Protein AF-A0A1B7NQ14-F1 (afdb_monomer)

Radius of gyration: 21.67 Å; Cα contacts (8 Å, |Δi|>4): 66; chains: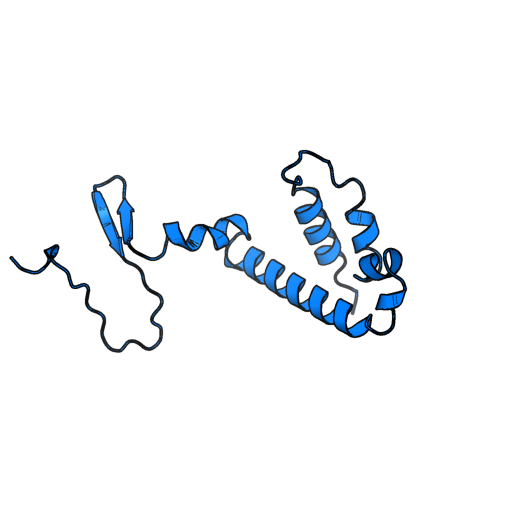 1; bounding box: 39×38×66 Å

Mean predicted aligned error: 12.1 Å

Nearest PDB structures (foldseek):
  3amk-assembly1_A  TM=9.337E-01  e=5.813E-03  Oryza sativa Japonica Group
  3vu2-assembly2_B  TM=9.488E-01  e=1.026E-02  Oryza sativa Japonica Group
  3aml-assembly1_A  TM=9.603E-01  e=1.026E-02  Oryza sativa Japonica Group

Organism: NCBI:txid1955775

Structure (mmCIF, N/CA/C/O backbone):
data_AF-A0A1B7NQ14-F1
#
_entry.id   AF-A0A1B7NQ14-F1
#
loop_
_atom_site.group_PDB
_atom_site.id
_atom_site.type_symbol
_atom_site.label_atom_id
_atom_site.label_alt_id
_atom_site.label_comp_id
_atom_site.label_asym_id
_atom_site.label_entity_id
_atom_site.label_seq_id
_atom_site.pdbx_PDB_ins_code
_atom_site.Cartn_x
_atom_site.Cartn_y
_atom_site.Cartn_z
_atom_site.occupancy
_atom_site.B_iso_or_equiv
_atom_site.auth_seq_id
_atom_site.auth_comp_id
_atom_site.auth_asym_id
_atom_site.auth_atom_id
_atom_site.pdbx_PDB_model_num
ATOM 1 N N . MET A 1 1 ? -6.093 2.624 -31.387 1.00 36.12 1 MET A N 1
ATOM 2 C CA . MET A 1 1 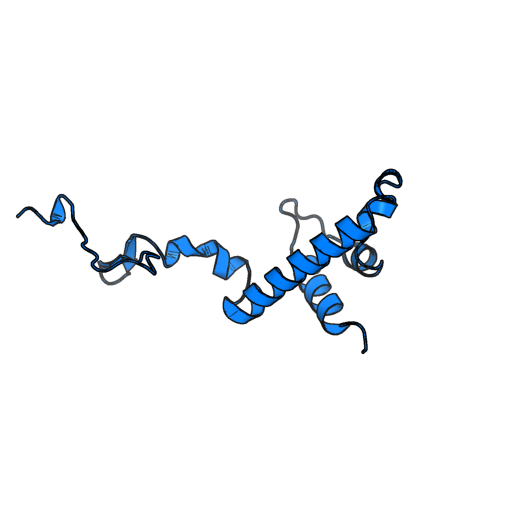? -6.209 2.811 -29.929 1.00 36.12 1 MET A CA 1
ATOM 3 C C . MET A 1 1 ? -5.144 3.830 -29.573 1.00 36.12 1 MET A C 1
ATOM 5 O O . MET A 1 1 ? -3.976 3.522 -29.760 1.00 36.12 1 MET A O 1
ATOM 9 N N . ALA A 1 2 ? -5.534 5.078 -29.305 1.00 37.50 2 ALA A N 1
ATOM 10 C CA . ALA A 1 2 ? -4.575 6.144 -29.012 1.00 37.50 2 ALA A CA 1
ATOM 11 C C . ALA A 1 2 ? -3.796 5.795 -27.728 1.00 37.50 2 ALA A C 1
ATOM 13 O O . ALA A 1 2 ? -4.383 5.149 -26.854 1.00 37.50 2 ALA A O 1
ATOM 14 N N . PRO A 1 3 ? -2.509 6.167 -27.607 1.00 44.62 3 PRO A N 1
ATOM 15 C CA . PRO A 1 3 ? -1.811 6.046 -26.337 1.00 44.62 3 PRO A CA 1
ATOM 16 C C . PRO A 1 3 ? -2.513 6.951 -25.319 1.00 44.62 3 PRO A C 1
ATOM 18 O O . PRO A 1 3 ? -3.064 7.990 -25.687 1.00 44.62 3 PRO A O 1
ATOM 21 N N . ASN A 1 4 ? -2.545 6.531 -24.057 1.00 50.31 4 ASN A N 1
ATOM 22 C CA . ASN A 1 4 ? -3.168 7.260 -22.953 1.00 50.31 4 ASN A CA 1
ATOM 23 C C . ASN A 1 4 ? -2.361 8.528 -22.611 1.00 50.31 4 ASN A C 1
ATOM 25 O O . ASN A 1 4 ? -1.796 8.619 -21.529 1.00 50.31 4 ASN A O 1
ATOM 29 N N . GLN A 1 5 ? -2.315 9.500 -23.525 1.00 49.91 5 GLN A N 1
ATOM 30 C CA . GLN A 1 5 ? -1.588 10.762 -23.371 1.00 49.91 5 GLN A CA 1
ATOM 31 C C . GLN A 1 5 ? -1.995 11.492 -22.081 1.00 49.91 5 GLN A C 1
ATOM 33 O O . GLN A 1 5 ? -1.142 11.991 -21.364 1.00 49.91 5 GLN A O 1
ATOM 38 N N . GLY A 1 6 ? -3.285 11.441 -21.720 1.00 46.56 6 GLY A N 1
ATOM 39 C CA . GLY A 1 6 ? -3.781 12.034 -20.474 1.00 46.56 6 GLY A CA 1
ATOM 40 C C . GLY A 1 6 ? -3.195 11.399 -19.209 1.00 46.56 6 GLY A C 1
ATOM 41 O O . GLY A 1 6 ? -2.884 12.109 -18.269 1.00 46.56 6 GLY A O 1
ATOM 42 N N . LEU A 1 7 ? -2.951 10.083 -19.204 1.00 50.62 7 LEU A N 1
ATOM 43 C CA . LEU A 1 7 ? -2.346 9.402 -18.053 1.00 50.62 7 LEU A CA 1
ATOM 44 C C . LEU A 1 7 ? -0.859 9.751 -17.907 1.00 50.62 7 LEU A C 1
ATOM 46 O O . LEU A 1 7 ? -0.348 9.844 -16.796 1.00 50.62 7 LEU A O 1
ATOM 50 N N . GLU A 1 8 ? -0.156 9.917 -19.026 1.00 51.25 8 GLU A N 1
ATOM 51 C CA . GLU A 1 8 ? 1.248 10.338 -19.028 1.00 51.25 8 GLU A CA 1
ATOM 52 C C . GLU A 1 8 ? 1.384 11.777 -18.514 1.00 51.25 8 GLU A C 1
ATOM 54 O O . GLU A 1 8 ? 2.254 12.043 -17.684 1.00 51.25 8 GLU A O 1
ATOM 59 N N . ASP A 1 9 ? 0.467 12.660 -18.918 1.00 53.06 9 ASP A N 1
ATOM 60 C CA . ASP A 1 9 ? 0.399 14.050 -18.465 1.00 53.06 9 ASP A CA 1
ATOM 61 C C . ASP A 1 9 ? 0.020 14.153 -16.970 1.00 53.06 9 ASP A C 1
ATOM 63 O O . ASP A 1 9 ? 0.640 14.917 -16.227 1.00 53.06 9 ASP A O 1
ATOM 67 N N . ASP A 1 10 ? -0.930 13.339 -16.496 1.00 54.69 10 ASP A N 1
ATOM 68 C CA . ASP A 1 10 ? -1.389 13.328 -15.099 1.00 54.69 10 ASP A CA 1
ATOM 69 C C . ASP A 1 10 ? -0.312 12.810 -14.130 1.00 54.69 10 ASP A C 1
ATOM 71 O O . ASP A 1 10 ? -0.129 13.355 -13.038 1.00 54.69 10 ASP A O 1
ATOM 75 N N . ILE A 1 11 ? 0.447 11.777 -14.518 1.00 54.59 11 ILE A N 1
ATOM 76 C CA . ILE A 1 11 ? 1.536 11.257 -13.679 1.00 54.59 11 ILE A CA 1
ATOM 77 C C . ILE A 1 11 ? 2.746 12.198 -13.729 1.00 54.59 11 ILE A C 1
ATOM 79 O O . ILE A 1 11 ? 3.368 12.447 -12.695 1.00 54.59 11 ILE A O 1
ATOM 83 N N . ALA A 1 12 ? 3.053 12.780 -14.892 1.00 52.22 12 ALA A N 1
ATOM 84 C CA . ALA A 1 12 ? 4.093 13.797 -15.000 1.00 52.22 12 ALA A CA 1
ATOM 85 C C . ALA A 1 12 ? 3.779 15.025 -14.127 1.00 52.22 12 ALA A C 1
ATOM 87 O O . ALA A 1 12 ? 4.685 15.562 -13.490 1.00 52.22 12 ALA A O 1
ATOM 88 N N . ALA A 1 13 ? 2.508 15.431 -14.032 1.00 52.41 13 ALA A N 1
ATOM 89 C CA . ALA A 1 13 ? 2.062 16.493 -13.134 1.00 52.41 13 ALA A CA 1
ATOM 90 C C . ALA A 1 13 ? 2.159 16.096 -11.651 1.00 52.41 13 ALA A C 1
ATOM 92 O O . ALA A 1 13 ? 2.635 16.890 -10.838 1.00 52.41 13 ALA A O 1
ATOM 93 N N . ALA A 1 14 ? 1.764 14.868 -11.294 1.00 53.31 14 ALA A N 1
ATOM 94 C CA . ALA A 1 14 ? 1.853 14.373 -9.921 1.00 53.31 14 ALA A CA 1
ATOM 95 C C . ALA A 1 14 ? 3.309 14.331 -9.420 1.00 53.31 14 ALA A C 1
ATOM 97 O O . ALA A 1 14 ? 3.595 14.830 -8.334 1.00 53.31 14 ALA A O 1
ATOM 98 N N . VAL A 1 15 ? 4.242 13.834 -10.239 1.00 51.69 15 VAL A N 1
ATOM 99 C CA . VAL A 1 15 ? 5.671 13.745 -9.884 1.00 51.69 15 VAL A CA 1
ATOM 100 C C . VAL A 1 15 ? 6.383 15.095 -9.967 1.00 51.69 15 VAL A C 1
ATOM 102 O O . VAL A 1 15 ? 7.281 15.356 -9.175 1.00 51.69 15 VAL A O 1
ATOM 105 N N . ALA A 1 16 ? 5.969 15.995 -10.863 1.00 47.53 16 ALA A N 1
ATOM 106 C CA . ALA A 1 16 ? 6.469 17.371 -10.867 1.00 47.53 16 ALA A CA 1
ATOM 107 C C . ALA A 1 16 ? 6.047 18.160 -9.612 1.00 47.53 16 ALA A C 1
ATOM 109 O O . ALA A 1 16 ? 6.704 19.141 -9.268 1.00 47.53 16 ALA A O 1
ATOM 110 N N . SER A 1 17 ? 4.969 17.743 -8.936 1.00 44.88 17 SER A N 1
ATOM 111 C CA . SER A 1 17 ? 4.535 18.328 -7.661 1.00 44.88 17 SER A CA 1
ATOM 112 C C . SER A 1 17 ? 5.241 17.743 -6.434 1.00 44.88 17 SER A C 1
ATOM 114 O O . SER A 1 17 ? 5.196 18.354 -5.366 1.00 44.88 17 SER A O 1
ATOM 116 N N . GLU A 1 18 ? 5.923 16.599 -6.571 1.00 45.56 18 GLU A N 1
ATOM 117 C CA . GLU A 1 18 ? 6.745 16.041 -5.500 1.00 45.56 18 GLU A CA 1
ATOM 118 C C . GLU A 1 18 ? 8.098 16.759 -5.472 1.00 45.56 18 GLU A C 1
ATOM 120 O O . GLU A 1 18 ? 8.985 16.535 -6.298 1.00 45.56 18 GLU A O 1
ATOM 125 N N . THR A 1 19 ? 8.273 17.647 -4.496 1.00 40.81 19 THR A N 1
ATOM 126 C CA . THR A 1 19 ? 9.589 18.183 -4.166 1.00 40.81 19 THR A CA 1
ATOM 127 C C . THR A 1 19 ? 10.425 17.078 -3.533 1.00 40.81 19 THR A C 1
ATOM 129 O O . THR A 1 19 ? 10.020 16.443 -2.556 1.00 40.81 19 THR A O 1
ATOM 132 N N . ALA A 1 20 ? 11.627 16.849 -4.069 1.00 46.53 20 ALA A N 1
ATOM 133 C CA . ALA A 1 20 ? 12.611 16.032 -3.375 1.00 46.53 20 ALA A CA 1
ATOM 134 C C . ALA A 1 20 ? 12.823 16.607 -1.957 1.00 46.53 20 ALA A C 1
ATOM 136 O O . ALA A 1 20 ? 12.805 17.832 -1.792 1.00 46.53 20 ALA A O 1
ATOM 137 N N . PRO A 1 21 ? 13.063 15.772 -0.930 1.00 45.97 21 PRO A N 1
ATOM 138 C CA . PRO A 1 21 ? 13.206 16.229 0.458 1.00 45.97 21 PRO A CA 1
ATOM 139 C C . PRO A 1 21 ? 14.347 17.244 0.673 1.00 45.97 21 PRO A C 1
ATOM 141 O O . PRO A 1 21 ? 14.410 17.879 1.721 1.00 45.97 21 PRO A O 1
ATOM 144 N N . ASP A 1 22 ? 15.222 17.420 -0.321 1.00 46.84 22 ASP A N 1
ATOM 145 C CA . ASP A 1 22 ? 16.339 18.371 -0.350 1.00 46.84 22 ASP A CA 1
ATOM 146 C C . ASP A 1 22 ? 16.003 19.706 -1.059 1.00 46.84 22 ASP A C 1
ATOM 148 O O . ASP A 1 22 ? 16.885 20.488 -1.400 1.00 46.84 22 ASP A O 1
ATOM 152 N N . GLY A 1 23 ? 14.723 19.981 -1.344 1.00 40.25 23 GLY A N 1
ATOM 153 C CA . GLY A 1 23 ? 14.276 21.270 -1.895 1.00 40.25 23 GLY A CA 1
ATOM 154 C C . GLY A 1 23 ? 14.767 21.581 -3.315 1.00 40.25 23 GLY A C 1
ATOM 155 O O . GLY A 1 23 ? 14.656 22.719 -3.767 1.00 40.25 23 GLY A O 1
ATOM 156 N N . THR A 1 24 ? 15.302 20.592 -4.032 1.00 40.00 24 THR A N 1
ATOM 157 C CA . THR A 1 24 ? 15.678 20.723 -5.440 1.00 40.00 24 THR A CA 1
ATOM 158 C C . THR A 1 24 ? 14.461 20.487 -6.332 1.00 40.00 24 THR A C 1
ATOM 160 O O . THR A 1 24 ? 13.828 19.432 -6.290 1.00 40.00 24 THR A O 1
ATOM 163 N N . GLU A 1 25 ? 14.120 21.488 -7.143 1.00 43.38 25 GLU A N 1
ATOM 164 C CA . GLU A 1 25 ? 13.070 21.381 -8.154 1.00 43.38 25 GLU A CA 1
ATOM 165 C C . GLU A 1 25 ? 13.490 20.357 -9.229 1.00 43.38 25 GLU A C 1
ATOM 167 O O . GLU A 1 25 ? 14.554 20.473 -9.848 1.00 43.38 25 GLU A O 1
ATOM 172 N N . VAL A 1 26 ? 12.656 19.339 -9.469 1.00 49.00 26 VAL A N 1
ATOM 173 C CA . VAL A 1 26 ? 12.838 18.334 -10.534 1.00 49.00 26 VAL A CA 1
ATOM 174 C C . VAL A 1 26 ? 12.531 18.949 -11.906 1.00 49.00 26 VAL A C 1
ATOM 176 O O . VAL A 1 26 ? 11.551 18.624 -12.570 1.00 49.00 26 VAL A O 1
ATOM 179 N N . HIS A 1 27 ? 13.394 19.861 -12.358 1.00 42.28 27 HIS A N 1
ATOM 180 C CA . HIS A 1 27 ? 13.232 20.659 -13.584 1.00 42.28 27 HIS A CA 1
ATOM 181 C C . HIS A 1 27 ? 13.233 19.880 -14.907 1.00 42.28 27 HIS A C 1
ATOM 183 O O . HIS A 1 27 ? 13.064 20.459 -15.977 1.00 42.28 27 HIS A O 1
ATOM 189 N N . ASN A 1 28 ? 13.429 18.569 -14.869 1.00 49.00 28 ASN A N 1
ATOM 190 C CA . ASN A 1 28 ? 13.608 17.732 -16.049 1.00 49.00 28 ASN A CA 1
ATOM 191 C C . ASN A 1 28 ? 12.904 16.373 -15.952 1.00 49.00 28 ASN A C 1
ATOM 193 O O . ASN A 1 28 ? 13.094 15.546 -16.846 1.00 49.00 28 ASN A O 1
ATOM 197 N N . ALA A 1 29 ? 12.070 16.147 -14.927 1.00 48.59 29 ALA A N 1
ATOM 198 C CA . ALA A 1 29 ? 11.281 14.923 -14.820 1.00 48.59 29 ALA A CA 1
ATOM 199 C C . ALA A 1 29 ? 10.431 14.745 -16.085 1.00 48.59 29 ALA A C 1
ATOM 201 O O . ALA A 1 29 ? 10.642 13.793 -16.818 1.00 48.59 29 ALA A O 1
ATOM 202 N N . THR A 1 30 ? 9.621 15.725 -16.473 1.00 47.44 30 THR A N 1
ATOM 203 C CA . THR A 1 30 ? 8.748 15.672 -17.664 1.00 47.44 30 THR A CA 1
ATOM 204 C C . THR A 1 30 ? 9.447 15.226 -18.960 1.00 47.44 30 THR A C 1
ATOM 206 O O . THR A 1 30 ? 8.858 14.510 -19.766 1.00 47.44 30 THR A O 1
ATOM 209 N N . ALA A 1 31 ? 10.723 15.574 -19.167 1.00 48.47 31 ALA A N 1
ATOM 210 C CA . ALA A 1 31 ? 11.474 15.191 -20.368 1.00 48.47 31 ALA A CA 1
ATOM 211 C C . ALA A 1 31 ? 11.926 13.716 -20.385 1.00 48.47 31 ALA A C 1
ATOM 213 O O . ALA A 1 31 ? 12.076 13.132 -21.459 1.00 48.47 31 ALA A O 1
ATOM 214 N N . LEU A 1 32 ? 12.140 13.103 -19.217 1.00 50.31 32 LEU A N 1
ATOM 215 C CA . LEU A 1 32 ? 12.503 11.684 -19.091 1.00 50.31 32 LEU A CA 1
ATOM 216 C C . LEU A 1 32 ? 11.286 10.756 -19.227 1.00 50.31 32 LEU A C 1
ATOM 218 O O . LEU A 1 32 ? 11.441 9.581 -19.561 1.00 50.31 32 LEU A O 1
ATOM 222 N N . TRP A 1 33 ? 10.088 11.291 -18.984 1.00 51.25 33 TRP A N 1
ATOM 223 C CA . TRP A 1 33 ? 8.820 10.563 -19.020 1.00 51.25 33 TRP A CA 1
ATOM 224 C C . TRP A 1 33 ? 8.319 10.381 -20.457 1.00 51.25 33 TRP A C 1
ATOM 226 O O . TRP A 1 33 ? 7.867 9.300 -20.821 1.00 51.25 33 TRP A O 1
ATOM 236 N N . ASN A 1 34 ? 8.544 11.379 -21.316 1.00 53.41 34 ASN A N 1
ATOM 237 C CA . ASN A 1 34 ? 8.117 11.382 -22.722 1.00 53.41 34 ASN A CA 1
ATOM 238 C C . ASN A 1 34 ? 8.899 10.412 -23.643 1.00 53.41 34 ASN A C 1
ATOM 240 O O . ASN A 1 34 ? 8.632 10.347 -24.840 1.00 53.41 34 ASN A O 1
ATOM 244 N N . ASP A 1 35 ? 9.867 9.652 -23.117 1.00 57.09 35 ASP A N 1
ATOM 245 C CA . ASP A 1 35 ? 10.735 8.738 -23.879 1.00 57.09 35 ASP A CA 1
ATOM 246 C C . ASP A 1 35 ? 10.277 7.269 -23.834 1.00 57.09 35 ASP A C 1
ATOM 248 O O . ASP A 1 35 ? 11.080 6.343 -23.694 1.00 57.09 35 ASP A O 1
ATOM 252 N N . GLY A 1 36 ? 8.964 7.031 -23.860 1.00 59.12 36 GLY A N 1
ATOM 253 C CA . GLY A 1 36 ? 8.414 5.672 -23.822 1.00 59.12 36 GLY A CA 1
ATOM 254 C C . GLY A 1 36 ? 8.771 4.901 -22.545 1.00 59.12 36 GLY A C 1
ATOM 255 O O . GLY A 1 36 ? 8.838 3.666 -22.569 1.00 59.12 36 GLY A O 1
ATOM 256 N N . ASN A 1 37 ? 8.978 5.635 -21.445 1.00 62.12 37 ASN A N 1
ATOM 257 C CA . ASN A 1 37 ? 9.225 5.123 -20.097 1.00 62.12 37 ASN A CA 1
ATOM 258 C C . ASN A 1 37 ? 10.574 4.401 -19.910 1.00 62.12 37 ASN A C 1
ATOM 260 O O . ASN A 1 37 ? 10.702 3.507 -19.072 1.00 62.12 37 ASN A O 1
ATOM 264 N N . THR A 1 38 ? 11.588 4.799 -20.684 1.00 67.44 38 THR A N 1
ATOM 265 C CA . THR A 1 38 ? 12.947 4.224 -20.663 1.00 67.44 38 THR A CA 1
ATOM 266 C C . THR A 1 38 ? 14.057 5.255 -20.444 1.00 67.44 38 THR A C 1
ATOM 268 O O . THR A 1 38 ? 15.210 5.008 -20.787 1.00 67.44 38 THR A O 1
ATOM 271 N N . GLY A 1 39 ? 13.757 6.382 -19.786 1.00 78.81 39 GLY A N 1
ATOM 272 C CA . GLY A 1 39 ? 14.742 7.441 -19.513 1.00 78.81 39 GLY A CA 1
ATOM 273 C C . GLY A 1 39 ? 16.014 6.968 -18.787 1.00 78.81 39 GLY A C 1
ATOM 274 O O . GLY A 1 39 ? 17.083 7.538 -18.983 1.00 78.81 39 GLY A O 1
ATOM 275 N N . VAL A 1 40 ? 15.936 5.873 -18.024 1.00 84.94 40 VAL A N 1
ATOM 276 C CA . VAL A 1 40 ? 17.091 5.234 -17.367 1.00 84.94 40 VAL A CA 1
ATOM 277 C C . VAL A 1 40 ? 18.113 4.645 -18.355 1.00 84.94 40 VAL A C 1
ATOM 279 O O . VAL A 1 40 ? 19.301 4.634 -18.060 1.00 84.94 40 VAL A O 1
ATOM 282 N N . ILE A 1 41 ? 17.695 4.231 -19.555 1.00 86.06 41 ILE A N 1
ATOM 283 C CA . ILE A 1 41 ? 18.591 3.670 -20.585 1.00 86.06 41 ILE A CA 1
ATOM 284 C C . ILE A 1 41 ? 19.485 4.759 -21.190 1.00 86.06 41 ILE A C 1
ATOM 286 O O . ILE A 1 41 ? 20.626 4.504 -21.558 1.00 86.06 41 ILE A O 1
ATOM 290 N N . LYS A 1 42 ? 19.000 6.006 -21.243 1.00 83.56 42 LYS A N 1
ATOM 291 C CA . LYS A 1 42 ? 19.822 7.154 -21.654 1.00 83.56 42 LYS A CA 1
ATOM 292 C C . LYS A 1 42 ? 20.937 7.454 -20.652 1.00 83.56 42 LYS A C 1
ATOM 294 O O . LYS A 1 42 ? 21.985 7.953 -21.049 1.00 83.56 42 LYS A O 1
ATOM 299 N N . LEU A 1 43 ? 20.697 7.178 -19.370 1.00 85.88 43 LEU A N 1
ATOM 300 C CA . LEU A 1 43 ? 21.681 7.355 -18.301 1.00 85.88 43 LEU A CA 1
ATOM 301 C C . LEU A 1 43 ? 22.679 6.195 -18.262 1.00 85.88 43 LEU A C 1
ATOM 303 O O . LEU A 1 43 ? 23.864 6.422 -18.033 1.00 85.88 43 LEU A O 1
ATOM 307 N N . ASP A 1 44 ? 22.203 4.975 -18.514 1.00 87.50 44 ASP A N 1
ATOM 308 C CA . ASP A 1 44 ? 23.027 3.774 -18.586 1.00 87.50 44 ASP A CA 1
ATOM 309 C C . ASP A 1 44 ? 22.678 2.916 -19.821 1.00 87.50 44 ASP A C 1
ATOM 311 O O . ASP A 1 44 ? 21.728 2.121 -19.788 1.00 87.50 44 ASP A O 1
ATOM 315 N N . PRO A 1 45 ? 23.471 3.026 -20.905 1.00 90.00 45 PRO A N 1
ATOM 316 C CA . PRO A 1 45 ? 23.273 2.245 -22.125 1.00 90.00 45 PRO A CA 1
ATOM 317 C C . PRO A 1 45 ? 23.357 0.725 -21.932 1.00 90.00 45 PRO A C 1
ATOM 319 O O . PRO A 1 45 ? 22.824 -0.023 -22.749 1.00 90.00 45 PRO A O 1
ATOM 322 N N . TRP A 1 46 ? 23.969 0.229 -20.849 1.00 93.56 46 TRP A N 1
ATOM 323 C CA . TRP A 1 46 ? 24.043 -1.214 -20.581 1.00 93.56 46 TRP A CA 1
ATOM 324 C C . TRP A 1 46 ? 22.677 -1.846 -20.292 1.00 93.56 46 TRP A C 1
ATOM 326 O O . TRP A 1 46 ? 22.542 -3.072 -20.310 1.00 93.56 46 TRP A O 1
ATOM 336 N N . LEU A 1 47 ? 21.654 -1.026 -20.051 1.00 90.31 47 LEU A N 1
ATOM 337 C CA . LEU A 1 47 ? 20.290 -1.468 -19.791 1.00 90.31 47 LEU A CA 1
ATOM 338 C C . LEU A 1 47 ? 19.461 -1.710 -21.060 1.00 90.31 47 LEU A C 1
ATOM 340 O O . LEU A 1 47 ? 18.358 -2.250 -20.957 1.00 90.31 47 LEU A O 1
ATOM 344 N N . GLU A 1 48 ? 19.977 -1.371 -22.246 1.00 89.38 48 GLU A N 1
ATOM 345 C CA . GLU A 1 48 ? 19.282 -1.536 -23.532 1.00 89.38 48 GLU A CA 1
ATOM 346 C C . GLU A 1 48 ? 18.729 -2.962 -23.765 1.00 89.38 48 GLU A C 1
ATOM 348 O O . GLU A 1 48 ? 17.552 -3.087 -24.130 1.00 89.38 48 GLU A O 1
ATOM 353 N N . PRO A 1 49 ? 19.456 -4.057 -23.445 1.00 95.06 49 PRO A N 1
ATOM 354 C CA . PRO A 1 49 ? 18.926 -5.417 -23.588 1.00 95.06 49 PRO A CA 1
ATOM 355 C C . PRO A 1 49 ? 17.706 -5.720 -22.701 1.00 95.06 49 PRO A C 1
ATOM 357 O O . PRO A 1 49 ? 17.008 -6.707 -22.927 1.00 95.06 49 PRO A O 1
ATOM 360 N N . PHE A 1 50 ? 17.434 -4.894 -21.685 1.00 91.56 50 PHE A N 1
ATOM 361 C CA . PHE A 1 50 ? 16.359 -5.088 -20.708 1.00 91.56 50 PHE A CA 1
ATOM 362 C C . PHE A 1 50 ? 15.178 -4.124 -20.891 1.00 91.56 50 PHE A C 1
ATOM 364 O O . PHE A 1 50 ? 14.268 -4.111 -20.055 1.00 91.56 50 PHE A O 1
ATOM 371 N N . THR A 1 51 ? 15.153 -3.356 -21.984 1.00 88.31 51 THR A N 1
ATOM 372 C CA . THR A 1 51 ? 14.126 -2.345 -22.303 1.00 88.31 51 THR A CA 1
ATOM 373 C C . THR A 1 51 ? 12.699 -2.846 -22.071 1.00 88.31 51 THR A C 1
ATOM 375 O O . THR A 1 51 ? 11.920 -2.204 -21.364 1.00 88.31 51 THR A O 1
ATOM 378 N N . ASP A 1 52 ? 12.349 -4.022 -22.593 1.00 88.75 52 ASP A N 1
ATOM 379 C CA . ASP A 1 52 ? 10.987 -4.554 -22.469 1.00 88.75 52 ASP A CA 1
ATOM 380 C C . ASP A 1 52 ? 10.605 -4.868 -21.017 1.00 88.75 52 ASP A C 1
ATOM 382 O O . ASP A 1 52 ? 9.471 -4.630 -20.590 1.00 88.75 52 ASP A O 1
ATOM 386 N N . SER A 1 53 ? 11.564 -5.351 -20.221 1.00 89.94 53 SER A N 1
ATOM 387 C CA . SER A 1 53 ? 11.351 -5.612 -18.795 1.00 89.94 53 SER A CA 1
ATOM 388 C C . SER A 1 53 ? 11.149 -4.317 -18.011 1.00 89.94 53 SER A C 1
ATOM 390 O O . SER A 1 53 ? 10.282 -4.263 -17.136 1.00 89.94 53 SER A O 1
ATOM 392 N N . LEU A 1 54 ? 11.909 -3.269 -18.337 1.00 88.75 54 LEU A N 1
ATOM 393 C CA . LEU A 1 54 ? 11.775 -1.949 -17.719 1.00 88.75 54 LEU A CA 1
ATOM 394 C C . LEU A 1 54 ? 10.421 -1.317 -18.058 1.00 88.75 54 LEU A C 1
ATOM 396 O O . LEU A 1 54 ? 9.685 -0.931 -17.148 1.00 88.75 54 LEU A O 1
ATOM 400 N N . ARG A 1 55 ? 10.027 -1.332 -19.336 1.00 87.19 55 ARG A N 1
ATOM 401 C CA . ARG A 1 55 ? 8.718 -0.835 -19.788 1.00 87.19 55 ARG A CA 1
ATOM 402 C C . ARG A 1 55 ? 7.561 -1.567 -19.105 1.00 87.19 55 ARG A C 1
ATOM 404 O O . ARG A 1 55 ? 6.594 -0.942 -18.661 1.00 87.19 55 ARG A O 1
ATOM 411 N N . ARG A 1 56 ? 7.653 -2.896 -18.972 1.00 89.88 56 ARG A N 1
ATOM 412 C CA . ARG A 1 56 ? 6.637 -3.702 -18.275 1.00 89.88 56 ARG A CA 1
ATOM 413 C C . ARG A 1 56 ? 6.528 -3.335 -16.794 1.00 89.88 56 ARG A C 1
ATOM 415 O O . ARG A 1 56 ? 5.418 -3.221 -16.286 1.00 89.88 56 ARG A O 1
ATOM 422 N N . ARG A 1 57 ? 7.650 -3.162 -16.091 1.00 90.56 57 ARG A N 1
ATOM 423 C CA . ARG A 1 57 ? 7.639 -2.784 -14.667 1.00 90.56 57 ARG A CA 1
ATOM 424 C C . ARG A 1 57 ? 7.042 -1.400 -14.470 1.00 90.56 57 ARG A C 1
ATOM 426 O O . ARG A 1 57 ? 6.161 -1.244 -13.635 1.00 90.56 57 ARG A O 1
ATOM 433 N N . PHE A 1 58 ? 7.460 -0.436 -15.282 1.00 88.00 58 PHE A N 1
ATOM 434 C CA . PHE A 1 58 ? 6.966 0.930 -15.186 1.00 88.00 58 PHE A CA 1
ATOM 435 C C . PHE A 1 58 ? 5.459 1.021 -15.453 1.00 88.00 58 PHE A C 1
ATOM 437 O O . PHE A 1 58 ? 4.718 1.570 -14.645 1.00 88.00 58 PHE A O 1
ATOM 444 N N . SER A 1 59 ? 4.978 0.399 -16.536 1.00 88.38 59 SER A N 1
ATOM 445 C CA . SER A 1 59 ? 3.536 0.347 -16.828 1.00 88.38 59 SER A CA 1
ATOM 446 C C . SER A 1 59 ? 2.732 -0.352 -15.728 1.00 88.38 59 SER A C 1
ATOM 448 O O . SER A 1 59 ? 1.626 0.082 -15.408 1.00 88.38 59 SER A O 1
ATOM 450 N N . HIS A 1 60 ? 3.280 -1.404 -15.111 1.00 91.00 60 HIS A N 1
ATOM 451 C CA . HIS A 1 60 ? 2.641 -2.073 -13.979 1.00 91.00 60 HIS A CA 1
ATOM 452 C C . HIS A 1 60 ? 2.542 -1.160 -12.751 1.00 91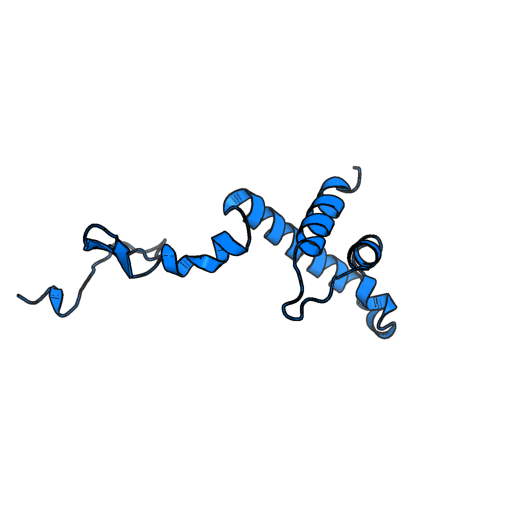.00 60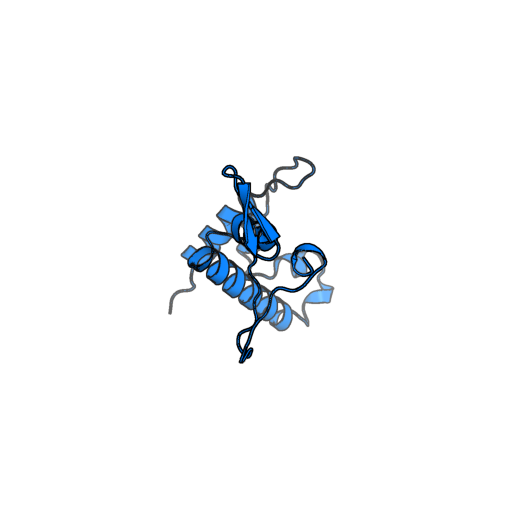 HIS A C 1
ATOM 454 O O . HIS A 1 60 ? 1.473 -1.068 -12.153 1.00 91.00 60 HIS A O 1
ATOM 460 N N . THR A 1 61 ? 3.625 -0.463 -12.402 1.00 91.88 61 THR A N 1
ATOM 461 C CA . THR A 1 61 ? 3.643 0.495 -11.290 1.00 91.88 61 THR A CA 1
ATOM 462 C C . THR A 1 61 ? 2.661 1.637 -11.528 1.00 91.88 61 THR A C 1
ATOM 464 O O . THR A 1 61 ? 1.836 1.904 -10.662 1.00 91.88 61 THR A O 1
ATOM 467 N N . ASN A 1 62 ? 2.664 2.249 -12.715 1.00 89.31 62 ASN A N 1
ATOM 468 C CA . ASN A 1 62 ? 1.745 3.344 -13.039 1.00 89.31 62 ASN A CA 1
ATOM 469 C C . ASN A 1 62 ? 0.283 2.919 -12.966 1.00 89.31 62 ASN A C 1
ATOM 471 O O . ASN A 1 62 ? -0.544 3.663 -12.450 1.00 89.31 62 ASN A O 1
ATOM 475 N N . ARG A 1 63 ? -0.039 1.703 -13.419 1.00 93.31 63 ARG A N 1
ATOM 476 C CA . ARG A 1 63 ? -1.389 1.154 -13.273 1.00 93.31 63 ARG A CA 1
ATOM 477 C C . ARG A 1 63 ? -1.811 1.074 -11.804 1.00 93.31 63 ARG A C 1
ATOM 479 O O . ARG A 1 63 ? -2.956 1.387 -11.488 1.00 93.31 63 ARG A O 1
ATOM 486 N N . TRP A 1 64 ? -0.919 0.644 -10.913 1.00 95.38 64 TRP A N 1
ATOM 487 C CA . TRP A 1 64 ? -1.217 0.587 -9.481 1.00 95.38 64 TRP A CA 1
ATOM 488 C C . TRP A 1 64 ? -1.311 1.969 -8.845 1.00 95.38 64 TRP A C 1
ATOM 490 O O . TRP A 1 64 ? -2.238 2.191 -8.076 1.00 95.38 64 TRP A O 1
ATOM 500 N N . ILE A 1 65 ? -0.422 2.900 -9.199 1.00 94.12 65 ILE A N 1
ATOM 501 C CA . ILE A 1 65 ? -0.501 4.294 -8.742 1.00 94.12 65 ILE A CA 1
ATOM 502 C C . ILE A 1 65 ? -1.844 4.900 -9.152 1.00 94.12 65 ILE A C 1
ATOM 504 O O . ILE A 1 65 ? -2.542 5.454 -8.311 1.00 94.12 65 ILE A O 1
ATOM 508 N N . GLN A 1 66 ? -2.253 4.720 -10.410 1.00 93.69 66 GLN A N 1
ATOM 509 C CA . GLN A 1 66 ? -3.555 5.171 -10.892 1.00 93.69 66 GLN A CA 1
ATOM 510 C C . GLN A 1 66 ? -4.700 4.528 -10.102 1.00 93.69 66 GLN A C 1
ATOM 512 O O . GLN A 1 66 ? -5.591 5.232 -9.642 1.00 93.69 66 GLN A O 1
ATOM 517 N N . THR A 1 67 ? -4.644 3.210 -9.886 1.00 96.56 67 THR A N 1
ATOM 518 C CA . THR A 1 67 ? -5.664 2.496 -9.103 1.00 96.56 67 THR A CA 1
ATOM 519 C C . THR A 1 67 ? -5.771 3.081 -7.691 1.00 96.56 67 THR A C 1
ATOM 521 O O . THR A 1 67 ? -6.867 3.397 -7.254 1.00 96.56 67 THR A O 1
ATOM 524 N N . ILE A 1 68 ? -4.647 3.293 -7.000 1.00 95.62 68 ILE A N 1
ATOM 525 C CA . ILE A 1 68 ? -4.618 3.868 -5.645 1.00 95.62 68 ILE A CA 1
ATOM 526 C C . ILE A 1 68 ? -5.137 5.310 -5.643 1.00 95.62 68 ILE A C 1
ATOM 528 O O . ILE A 1 68 ? -5.898 5.690 -4.755 1.00 95.62 68 ILE A O 1
ATOM 532 N N . ASN A 1 69 ? -4.766 6.116 -6.636 1.00 93.31 69 ASN A N 1
ATOM 533 C CA . ASN A 1 69 ? -5.257 7.486 -6.758 1.00 93.31 69 ASN A CA 1
ATOM 534 C C . ASN A 1 69 ? -6.783 7.518 -6.931 1.00 93.31 69 ASN A C 1
ATOM 536 O O . ASN A 1 69 ? -7.455 8.303 -6.266 1.00 93.31 69 ASN A O 1
ATOM 540 N N . GLU A 1 70 ? -7.329 6.633 -7.769 1.00 95.69 70 GLU A N 1
ATOM 541 C CA . GLU A 1 70 ? -8.766 6.528 -8.035 1.00 95.69 70 GLU A CA 1
ATOM 542 C C . GLU A 1 70 ? -9.558 5.954 -6.847 1.00 95.69 70 GLU A C 1
ATOM 544 O O . GLU A 1 70 ? -10.668 6.416 -6.583 1.00 95.69 70 GLU A O 1
ATOM 549 N N . THR A 1 71 ? -9.022 4.960 -6.124 1.00 96.44 71 THR A N 1
ATOM 550 C CA . THR A 1 71 ? -9.774 4.249 -5.071 1.00 96.44 71 THR A CA 1
ATOM 551 C C . THR A 1 71 ? -9.531 4.770 -3.657 1.00 96.44 71 THR A C 1
ATOM 553 O O . THR A 1 71 ? -10.433 4.698 -2.828 1.00 96.44 71 THR A O 1
ATOM 556 N N . GLU A 1 72 ? -8.335 5.281 -3.361 1.00 93.25 72 GLU A N 1
ATOM 557 C CA . GLU A 1 72 ? -7.902 5.648 -2.000 1.00 93.25 72 GLU A CA 1
ATOM 558 C C . GLU A 1 72 ? -7.623 7.152 -1.841 1.00 93.25 72 GLU A C 1
ATOM 560 O O . GLU A 1 72 ? -7.359 7.617 -0.731 1.00 93.25 72 GLU A O 1
ATOM 565 N N . GLY A 1 73 ? -7.713 7.932 -2.925 1.00 92.19 73 GLY A N 1
ATOM 566 C CA . GLY A 1 73 ? -7.508 9.383 -2.899 1.00 92.19 73 GLY A CA 1
ATOM 567 C C . GLY A 1 73 ? -6.038 9.808 -2.871 1.00 92.19 73 GLY A C 1
ATOM 568 O O . GLY A 1 73 ? -5.732 10.921 -2.446 1.00 92.19 73 GLY A O 1
ATOM 569 N N . GLY A 1 74 ? -5.134 8.932 -3.312 1.00 93.25 74 GLY A N 1
ATOM 570 C CA . GLY A 1 74 ? -3.706 9.222 -3.448 1.00 93.25 74 GLY A CA 1
ATOM 571 C C . GLY A 1 74 ? -2.807 8.423 -2.507 1.00 93.25 74 GLY A C 1
ATOM 572 O O . GLY A 1 74 ? -3.249 7.895 -1.484 1.00 93.25 74 GLY A O 1
ATOM 573 N N . LEU A 1 75 ? -1.514 8.363 -2.843 1.00 93.75 75 LEU A N 1
ATOM 574 C CA . LEU A 1 75 ? -0.509 7.622 -2.067 1.00 93.75 75 LEU A CA 1
ATOM 575 C C . LEU A 1 75 ? -0.363 8.135 -0.626 1.00 93.75 75 LEU A C 1
ATOM 577 O O . LEU A 1 75 ? -0.214 7.324 0.282 1.00 93.75 75 LEU A O 1
ATOM 581 N N . GLU A 1 76 ? -0.471 9.446 -0.405 1.00 94.75 76 GLU A N 1
ATOM 582 C CA . GLU A 1 76 ? -0.366 10.063 0.927 1.00 94.75 76 GLU A CA 1
ATOM 583 C C . GLU A 1 76 ? -1.537 9.701 1.854 1.00 94.75 76 GLU A C 1
ATOM 585 O O . GLU A 1 76 ? -1.391 9.578 3.068 1.00 94.75 76 GLU A O 1
ATOM 590 N N . VAL A 1 77 ? -2.741 9.538 1.306 1.00 95.25 77 VAL A N 1
ATOM 591 C CA . VAL A 1 77 ? -3.904 9.102 2.096 1.00 95.25 77 VAL A CA 1
ATOM 592 C C . VAL A 1 77 ? -3.839 7.594 2.332 1.00 95.25 77 VAL A C 1
ATOM 594 O O . VAL A 1 77 ? -4.144 7.123 3.427 1.00 95.25 77 VAL A O 1
ATOM 597 N N . PHE A 1 78 ? -3.408 6.842 1.318 1.00 96.31 78 PHE A N 1
ATOM 598 C CA . PHE A 1 78 ? -3.261 5.393 1.383 1.00 96.31 78 PHE A CA 1
ATOM 599 C C . PHE A 1 78 ? -2.193 4.947 2.396 1.00 96.31 78 PHE A C 1
ATOM 601 O O . PHE A 1 78 ? -2.419 4.010 3.162 1.00 96.31 78 PHE A O 1
ATOM 608 N N . SER A 1 79 ? -1.047 5.633 2.442 1.00 96.31 79 SER A N 1
ATOM 609 C CA . SER A 1 79 ? 0.072 5.311 3.340 1.00 96.31 79 SER A CA 1
ATOM 610 C C . SER A 1 79 ? -0.274 5.502 4.822 1.00 96.31 79 SER A C 1
ATOM 612 O O . SER A 1 79 ? 0.256 4.792 5.679 1.00 96.31 79 SER A O 1
ATOM 614 N N . ARG A 1 80 ? -1.233 6.381 5.136 1.00 96.94 80 ARG A N 1
ATOM 615 C CA . ARG A 1 80 ? -1.740 6.645 6.495 1.00 96.94 80 ARG A CA 1
ATOM 616 C C . ARG A 1 80 ? -2.756 5.609 6.982 1.00 96.94 80 ARG A C 1
ATOM 618 O O . ARG A 1 80 ? -3.640 5.891 7.787 1.00 96.94 80 ARG A O 1
ATOM 625 N N . GLY A 1 81 ? -2.611 4.360 6.539 1.00 96.12 81 GLY A N 1
ATOM 626 C CA . GLY A 1 81 ? -3.448 3.241 6.973 1.00 96.12 81 GLY A CA 1
ATOM 627 C C . GLY A 1 81 ? -3.439 3.013 8.490 1.00 96.12 81 GLY A C 1
ATOM 628 O O . GLY A 1 81 ? -4.445 2.557 9.029 1.00 96.12 81 GLY A O 1
ATOM 629 N N . TYR A 1 82 ? -2.363 3.390 9.193 1.00 95.81 82 TYR A N 1
ATOM 630 C CA . TYR A 1 82 ? -2.272 3.292 10.658 1.00 95.81 82 TYR A CA 1
ATOM 631 C C . TYR A 1 82 ? -3.308 4.165 11.391 1.00 95.81 82 TYR A C 1
ATOM 633 O O . TYR A 1 82 ? -3.703 3.834 12.502 1.00 95.81 82 TYR A O 1
ATOM 641 N N . GLU A 1 83 ? -3.809 5.233 10.761 1.00 95.75 83 GLU A N 1
ATOM 642 C CA . GLU A 1 83 ? -4.887 6.069 11.314 1.00 95.75 83 GLU A CA 1
ATOM 643 C C . GLU A 1 83 ? -6.259 5.369 11.231 1.00 95.75 83 GLU A C 1
ATOM 645 O O . GLU A 1 83 ? -7.226 5.779 11.873 1.00 95.75 83 GLU A O 1
ATOM 650 N N . LYS A 1 84 ? -6.370 4.310 10.414 1.00 94.88 84 LYS A N 1
ATOM 651 C CA . LYS A 1 84 ? -7.612 3.558 10.169 1.00 94.88 84 LYS A CA 1
ATOM 652 C C . LYS A 1 84 ? -7.596 2.144 10.749 1.00 94.88 84 LYS A C 1
ATOM 654 O O . LYS A 1 84 ? -8.654 1.666 11.155 1.00 94.88 84 LYS A O 1
ATOM 659 N N . PHE A 1 85 ? -6.456 1.458 10.710 1.00 97.62 85 PHE A N 1
ATOM 660 C CA . PHE A 1 85 ? -6.265 0.079 11.169 1.00 97.62 85 PHE A CA 1
ATOM 661 C C . PHE A 1 85 ? -5.527 0.040 12.510 1.00 97.62 85 PHE A C 1
ATOM 663 O O . PHE A 1 85 ? -4.847 0.990 12.884 1.00 97.62 85 PHE A O 1
ATOM 670 N N . GLY A 1 86 ? -5.663 -1.061 13.246 1.00 97.25 86 GLY A N 1
ATOM 671 C CA . GLY A 1 86 ? -5.192 -1.165 14.623 1.00 97.25 86 GLY A CA 1
ATOM 672 C C . GLY A 1 86 ? -6.077 -0.386 15.596 1.00 97.25 86 GLY A C 1
ATOM 673 O O . GLY A 1 86 ? -7.251 -0.138 15.314 1.00 97.25 86 GLY A O 1
ATOM 674 N N . PHE A 1 87 ? -5.525 -0.040 16.761 1.00 96.75 87 PHE A N 1
ATOM 675 C CA . PHE A 1 87 ? -6.217 0.738 17.792 1.00 96.75 87 PHE A CA 1
ATOM 676 C C . PHE A 1 87 ? 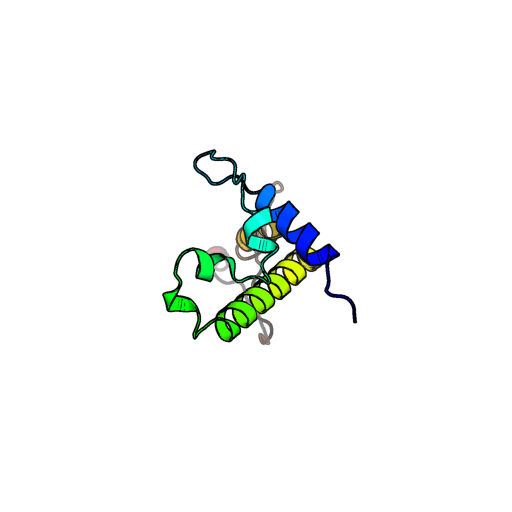-6.022 2.234 17.573 1.00 96.75 87 PHE A C 1
ATOM 678 O O . PHE A 1 87 ? -4.893 2.715 17.560 1.00 96.75 87 PHE A O 1
ATOM 685 N N . ASN A 1 88 ? -7.124 2.971 17.487 1.00 97.44 88 ASN A N 1
ATOM 686 C CA . ASN A 1 88 ? -7.130 4.424 17.384 1.00 97.44 88 ASN A CA 1
ATOM 687 C C . ASN A 1 88 ? -8.094 5.013 18.419 1.00 97.44 88 ASN A C 1
ATOM 689 O O . ASN A 1 88 ? -9.241 4.573 18.528 1.00 97.44 88 ASN A O 1
ATOM 693 N N . VAL A 1 89 ? -7.624 6.006 19.177 1.00 97.06 89 VAL A N 1
ATOM 694 C CA . VAL A 1 89 ? -8.432 6.733 20.166 1.00 97.06 89 VAL A CA 1
ATOM 695 C C . VAL A 1 89 ? -8.995 7.985 19.505 1.00 97.06 89 VAL A C 1
ATOM 697 O O . VAL A 1 89 ? -8.245 8.784 18.950 1.00 97.06 89 VAL A O 1
ATOM 700 N N . LYS A 1 90 ? -10.314 8.145 19.541 1.00 95.81 90 LYS A N 1
ATOM 701 C CA . LYS A 1 90 ? -11.007 9.330 19.031 1.00 95.81 90 LYS A CA 1
ATOM 702 C C . LYS A 1 90 ? -10.994 10.458 20.059 1.00 95.81 90 LYS A C 1
ATOM 704 O O . LYS A 1 90 ? -10.870 10.218 21.256 1.00 95.81 90 LYS A O 1
ATOM 709 N N . ASP A 1 91 ? -11.250 11.680 19.602 1.00 95.62 91 ASP A N 1
ATOM 710 C CA . ASP A 1 91 ? -11.305 12.872 20.462 1.00 95.62 91 ASP A CA 1
ATOM 711 C C . ASP A 1 91 ? -12.363 12.784 21.575 1.00 95.62 91 ASP A C 1
ATOM 713 O O . ASP A 1 91 ? -12.232 13.412 22.622 1.00 95.62 91 ASP A O 1
ATOM 717 N N . ASN A 1 92 ? -13.416 11.986 21.370 1.00 96.44 92 ASN A N 1
ATOM 718 C CA . ASN A 1 92 ? -14.456 11.733 22.369 1.00 96.44 92 ASN A CA 1
ATOM 719 C C . ASN A 1 92 ? -14.074 10.655 23.406 1.00 96.44 92 ASN A C 1
ATOM 721 O O . ASN A 1 92 ? -14.873 10.372 24.296 1.00 96.44 92 ASN A O 1
ATOM 725 N N . GLY A 1 93 ? -12.881 10.062 23.296 1.00 95.25 93 GLY A N 1
ATOM 726 C CA . GLY A 1 93 ? -12.383 8.995 24.164 1.00 95.25 93 GLY A CA 1
ATOM 727 C C . GLY A 1 93 ? -12.731 7.574 23.707 1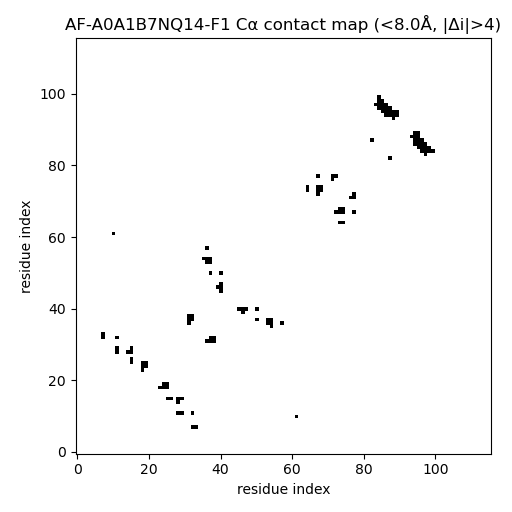.00 95.25 93 GLY A C 1
ATOM 728 O O . GLY A 1 93 ? -12.250 6.622 24.320 1.00 95.25 93 GLY A O 1
ATOM 729 N N . ASP A 1 94 ? -13.515 7.401 22.636 1.00 96.25 94 ASP A N 1
ATOM 730 C CA . ASP A 1 94 ? -13.829 6.072 22.105 1.00 96.25 94 ASP A CA 1
ATOM 731 C C . ASP A 1 94 ? -12.587 5.423 21.484 1.00 96.25 94 ASP A C 1
ATOM 733 O O . ASP A 1 94 ? -11.833 6.062 20.745 1.00 96.25 94 ASP A O 1
ATOM 737 N N . ILE A 1 95 ? -12.422 4.118 21.701 1.00 95.50 95 ILE A N 1
ATOM 738 C CA . ILE A 1 95 ? -11.366 3.320 21.071 1.00 95.50 95 ILE A CA 1
ATOM 739 C C . ILE A 1 95 ? -11.969 2.539 19.904 1.00 95.50 95 ILE A C 1
ATOM 741 O O . ILE A 1 95 ? -12.875 1.726 20.086 1.00 95.50 95 ILE A O 1
ATOM 745 N N . VAL A 1 96 ? -11.446 2.757 18.699 1.00 96.56 96 VAL A N 1
ATOM 746 C CA . VAL A 1 96 ? -11.779 1.961 17.515 1.00 96.56 96 VAL A CA 1
ATOM 747 C C . VAL A 1 96 ? -10.639 1.001 17.227 1.00 96.56 96 VAL A C 1
ATOM 749 O O . VAL A 1 96 ? -9.500 1.426 17.057 1.00 96.56 96 VAL A O 1
ATOM 752 N N . TYR A 1 97 ? -10.967 -0.286 17.132 1.00 96.38 97 TYR A N 1
ATOM 753 C CA . TYR A 1 97 ? -10.067 -1.316 16.627 1.00 96.38 97 TYR A CA 1
ATOM 754 C C . TYR A 1 97 ? -10.528 -1.794 15.247 1.00 96.38 97 TYR A C 1
ATOM 756 O O . TYR A 1 97 ? -11.719 -2.051 15.045 1.00 96.38 97 TYR A O 1
ATOM 764 N N . ARG A 1 98 ? -9.597 -1.919 14.295 1.00 97.38 98 ARG A N 1
ATOM 765 C CA . ARG A 1 98 ? -9.869 -2.459 12.956 1.00 97.38 98 ARG A CA 1
ATOM 766 C C . ARG A 1 98 ? -8.729 -3.350 12.479 1.00 97.38 98 ARG A C 1
ATOM 768 O O . ARG A 1 98 ? -7.589 -2.911 12.421 1.00 97.38 98 ARG A O 1
ATOM 775 N N . GLU A 1 99 ? -9.073 -4.550 12.032 1.00 97.44 99 GLU A N 1
ATOM 776 C CA . GLU A 1 99 ? -8.137 -5.538 11.494 1.00 97.44 99 GLU A CA 1
ATOM 777 C C . GLU A 1 99 ? -8.627 -6.034 10.134 1.00 97.44 99 GLU A C 1
ATOM 779 O O . GLU A 1 99 ? -9.836 -6.149 9.910 1.00 97.44 99 GLU A O 1
ATOM 784 N N . TRP A 1 100 ? -7.704 -6.341 9.223 1.00 97.56 100 TRP A N 1
ATOM 785 C CA . TRP A 1 100 ? -8.063 -7.001 7.972 1.00 97.56 100 TRP A CA 1
ATOM 786 C C . TRP A 1 100 ? -7.951 -8.518 8.135 1.00 97.56 100 TRP A C 1
ATOM 788 O O . TRP A 1 100 ? -6.865 -9.089 8.091 1.00 97.56 100 TRP A O 1
ATOM 798 N N . ALA A 1 101 ? -9.095 -9.179 8.309 1.00 97.00 101 ALA A N 1
ATOM 799 C CA . ALA A 1 101 ? -9.177 -10.629 8.469 1.00 97.00 101 ALA A CA 1
ATOM 800 C C . ALA A 1 101 ? -10.316 -11.204 7.602 1.00 97.00 101 ALA A C 1
ATOM 802 O O . ALA A 1 101 ? -11.342 -11.633 8.128 1.00 97.00 101 ALA A O 1
ATOM 803 N N . PRO A 1 102 ? -10.175 -11.210 6.261 1.00 96.75 102 PRO A N 1
ATOM 804 C CA . PRO A 1 102 ? -11.270 -11.520 5.330 1.00 96.75 102 PRO A CA 1
ATOM 805 C C . PRO A 1 102 ? -11.815 -12.948 5.449 1.00 96.75 102 PRO A C 1
ATOM 807 O O . PRO A 1 102 ? -12.920 -13.220 4.996 1.00 96.75 102 PRO A O 1
ATOM 810 N N . ASN A 1 103 ? -11.042 -13.854 6.049 1.00 97.31 103 ASN A N 1
ATOM 811 C CA . ASN A 1 103 ? -11.396 -15.262 6.211 1.00 97.31 103 ASN A CA 1
ATOM 812 C C . ASN A 1 103 ? -11.644 -15.644 7.681 1.00 97.31 103 ASN A C 1
ATOM 814 O O . ASN A 1 103 ? -11.668 -16.832 7.999 1.00 97.31 103 ASN A O 1
ATOM 818 N N . ALA A 1 104 ? -11.769 -14.672 8.592 1.00 97.38 104 ALA A N 1
ATOM 819 C CA . ALA A 1 104 ? -12.111 -14.961 9.981 1.00 97.38 104 ALA A CA 1
ATOM 820 C C . ALA A 1 104 ? -13.576 -15.408 10.086 1.00 97.38 104 ALA A C 1
ATOM 822 O O . ALA A 1 104 ? -14.460 -14.792 9.496 1.00 97.38 104 ALA A O 1
ATOM 823 N N . VAL A 1 105 ? -13.821 -16.478 10.846 1.00 97.75 105 VAL A N 1
ATOM 824 C CA . VAL A 1 105 ? -15.183 -16.923 11.188 1.00 97.75 105 VAL A CA 1
ATOM 825 C C . VAL A 1 105 ? -15.702 -16.121 12.374 1.00 97.75 105 VAL A C 1
ATOM 827 O O . VAL A 1 105 ? -16.793 -15.568 12.310 1.00 97.75 105 VAL A O 1
ATOM 830 N N . ASP A 1 106 ? -14.866 -15.994 13.404 1.00 96.88 106 ASP A N 1
ATOM 831 C CA . ASP A 1 106 ? -15.131 -15.213 14.603 1.00 96.88 106 ASP A CA 1
ATOM 832 C C . ASP A 1 106 ? -13.908 -14.353 14.938 1.00 96.88 106 ASP A C 1
ATOM 834 O O . ASP A 1 106 ? -12.765 -14.723 14.648 1.00 96.88 106 ASP A O 1
ATOM 838 N N . ALA A 1 107 ? 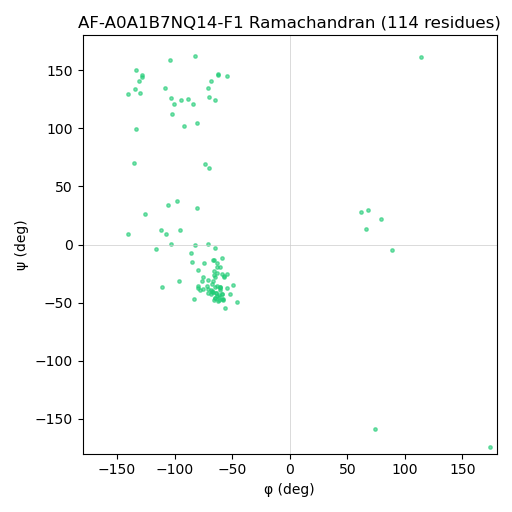-14.152 -13.202 15.562 1.00 95.19 107 ALA A N 1
ATOM 839 C CA . ALA A 1 107 ? -13.119 -12.291 16.032 1.00 95.19 107 ALA A CA 1
ATOM 840 C C . ALA A 1 107 ? -13.446 -11.829 17.453 1.00 95.19 107 ALA A C 1
ATOM 842 O O . ALA A 1 107 ? -14.572 -11.434 17.754 1.00 95.19 107 ALA A O 1
ATOM 843 N N . HIS A 1 108 ? -12.438 -11.853 18.320 1.00 94.50 108 HIS A N 1
ATOM 844 C CA . HIS A 1 108 ? -12.555 -11.429 19.708 1.00 94.50 108 HIS A CA 1
ATOM 845 C C . HIS A 1 108 ? -11.423 -10.467 20.046 1.00 94.50 108 HIS A C 1
ATOM 847 O O . HIS A 1 108 ? -10.280 -10.669 19.638 1.00 94.50 108 HIS A O 1
ATOM 853 N N . LEU A 1 109 ? -11.748 -9.438 20.822 1.00 94.00 109 LEU A N 1
ATOM 854 C CA . LEU A 1 109 ? -10.788 -8.499 21.380 1.00 94.00 109 LEU A CA 1
ATOM 855 C C . LEU A 1 109 ? -10.557 -8.866 22.852 1.00 94.00 109 LEU A C 1
ATOM 857 O O . LEU A 1 109 ? -11.475 -8.762 23.661 1.00 94.00 109 LEU A O 1
ATOM 861 N N . ILE A 1 110 ? -9.352 -9.334 23.180 1.00 94.06 110 ILE A N 1
ATOM 862 C CA . ILE A 1 110 ? -8.994 -9.873 24.502 1.00 94.06 110 ILE A CA 1
ATOM 863 C C . ILE A 1 110 ? -7.719 -9.181 24.998 1.00 94.06 110 ILE A C 1
ATOM 865 O O . ILE A 1 110 ? -6.820 -8.890 24.210 1.00 94.06 110 ILE A O 1
ATOM 869 N N . GLY A 1 111 ? -7.637 -8.935 26.303 1.00 93.12 111 GLY A N 1
ATOM 870 C CA . GLY A 1 111 ? -6.466 -8.376 26.983 1.00 93.12 111 GLY A CA 1
ATOM 871 C C . GLY A 1 111 ? -6.763 -8.089 28.454 1.00 93.12 111 GLY A C 1
ATOM 872 O O . GLY A 1 111 ? -7.856 -8.390 28.936 1.00 93.12 111 GLY A O 1
ATOM 873 N N . ASP A 1 112 ? -5.830 -7.465 29.168 1.00 94.88 112 ASP A N 1
ATOM 874 C CA . ASP A 1 112 ? -5.976 -7.188 30.608 1.00 94.88 112 ASP A CA 1
ATOM 875 C C . ASP A 1 112 ? -7.234 -6.358 30.942 1.00 94.88 112 ASP A C 1
ATOM 877 O O . ASP A 1 112 ? -7.831 -6.525 32.002 1.00 94.88 112 ASP A O 1
ATOM 881 N N . PHE A 1 113 ? -7.713 -5.531 30.003 1.00 90.00 113 PHE A N 1
ATOM 882 C CA . PHE A 1 113 ? -8.959 -4.755 30.124 1.00 90.00 113 PHE A CA 1
ATOM 883 C C . PHE A 1 113 ? -10.238 -5.612 30.184 1.00 90.00 113 PHE A C 1
ATOM 885 O O . PHE A 1 113 ? -11.305 -5.090 30.493 1.00 90.00 113 PHE A O 1
ATOM 892 N N . SER A 1 114 ? -10.151 -6.905 29.863 1.00 84.62 114 SER A N 1
ATOM 893 C CA . SER A 1 114 ? -11.292 -7.832 29.807 1.00 84.62 114 SER A CA 1
ATOM 894 C C . SER A 1 114 ? -11.395 -8.781 31.008 1.00 84.62 114 SER A C 1
ATOM 896 O O . SER A 1 114 ? -12.305 -9.603 31.046 1.00 84.62 114 SER A O 1
ATOM 898 N N . MET A 1 115 ? -10.479 -8.691 31.980 1.00 72.19 115 MET A N 1
ATOM 899 C CA . MET A 1 115 ? -10.373 -9.635 33.106 1.00 72.19 115 MET A CA 1
ATOM 900 C C . MET A 1 115 ? -10.872 -9.081 34.462 1.00 72.19 115 MET A C 1
ATOM 902 O O . MET A 1 115 ? -10.342 -9.466 35.504 1.00 72.19 115 MET A O 1
ATOM 906 N N . CYS A 1 116 ? -11.901 -8.223 34.470 1.00 57.31 116 CYS A N 1
ATOM 907 C CA . CYS A 1 116 ? -12.606 -7.773 35.686 1.00 57.31 116 CYS A CA 1
ATOM 908 C C . CYS A 1 116 ? -14.058 -8.261 35.714 1.00 57.31 116 CYS A C 1
ATOM 910 O O . CYS A 1 116 ? -14.712 -8.204 34.649 1.00 57.31 116 CYS A O 1
#

InterPro domains:
  IPR004193 Glycoside hydrolase, family 13, N-terminal [PF02922] (84-113)
  IPR013783 Immunoglobulin-like fold [G3DSA:2.60.40.10] (80-114)
  IPR014756 Immunoglobulin E-set [SSF81296] (78-114)

pLDDT: mean 78.3, std 21.3, range [36.12, 97.75]

Solvent-accessible surface area (backbone atoms only — not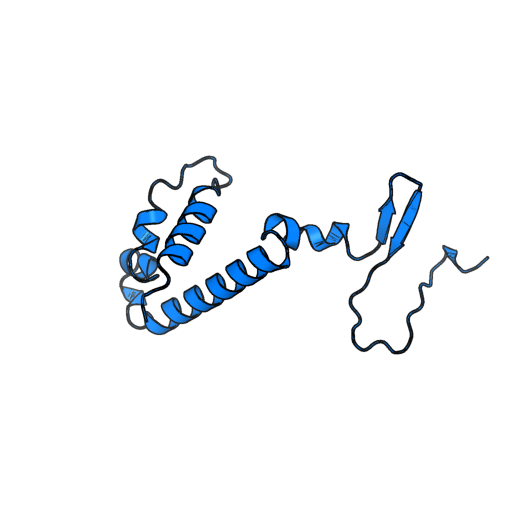 comparable to full-atom 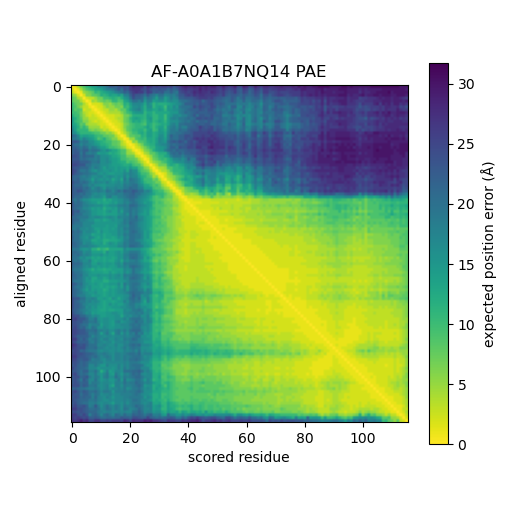values): 7380 Å² total; per-residue (Å²): 132,81,78,66,59,68,59,56,52,52,50,42,51,55,54,64,65,53,66,47,97,81,75,52,78,66,88,56,54,64,68,39,53,74,53,79,57,45,44,65,35,78,78,39,67,88,44,56,94,44,47,70,61,48,37,51,52,51,55,52,50,49,52,49,51,50,50,40,37,74,75,51,72,23,68,76,57,51,71,48,44,68,81,67,35,45,78,40,76,45,96,89,69,51,76,48,75,37,80,96,57,96,83,59,91,76,86,82,94,81,57,84,91,68,77,123

Secondary structure (DSSP, 8-state):
----HHHHHHHHHHHHT---TT----TTHHHHHTTTT-HHHHH-GGGGGGHHHHHHHHHHHHHHHHHHHHHHSSHHHHHGGGGTSEEEE-TTSPEEEE---TT-S-----SGGG--

Foldseek 3Di:
DDPPVVLLVVVLVVVQPDQDPVRDRPPCSNVLSVPLQPSVCVVPVVCVVVVVVRSVVVVVVSVVQVVCCVPQVGPVSVVVCVCVAAWDADPVRDIDHHDDDVPDPDDDDDDPVPPD

Sequence (116 aa):
MAPNQGLEDDIAAAVASETAPDGTEVHNATALWNDGNTGVIKLDPWLEPFTDSLRRRFSHTNRWIQTINETEGGLEVFSRGYEKFGFNVKDNGDIVYREWAPNAVDAHLIGDFSMC